Protein AF-A0A450U5T5-F1 (afdb_monomer_lite)

Organism: NCBI:txid2126342

Sequence (100 aa):
MVDEVNVRNDFRTLSEFISYCLPRSVFTEKELTDYFTTWKQMYVIRMTYNIALTTRIIRKRLIEEVGLSRSGYWGFMELTSYQLKKIASLGGIDDSLILN

Foldseek 3Di:
DWDDKDKLVVDPDLVSQCVVAVVPHPDDSVVSSCCSVPPPIDMDTDDDDDDQQCDDDDPVCLCPVLVDDPPDDPPDDDHDPSSVQSVCVNSVHDPVSPDD

Secondary structure (DSSP, 8-state):
-EEEEEEGGG-SSHHHHHHHHGGG-SS-HHHHHHHHHH-SS-EEEEES-----SSPPPHHHHHHTS---SSS-SSS----HHHHHHHHHHTT--GGGS--

Radius of gyration: 17.07 Å; chains: 1; bounding box: 39×26×44 Å

pLDDT: mean 90.63, std 8.83, range [52.69, 97.75]

Structure (mmCIF, N/CA/C/O backbone):
data_AF-A0A450U5T5-F1
#
_entry.id   AF-A0A450U5T5-F1
#
loop_
_atom_site.group_PDB
_atom_site.id
_atom_site.type_symbol
_atom_site.label_atom_id
_atom_site.label_alt_id
_atom_site.label_comp_id
_atom_site.label_asym_id
_atom_site.label_entity_id
_atom_site.label_seq_id
_atom_site.pdbx_PDB_ins_code
_atom_site.Cartn_x
_atom_site.Cartn_y
_atom_site.Cartn_z
_atom_site.occupancy
_atom_site.B_iso_or_equiv
_atom_site.auth_seq_id
_atom_site.auth_comp_id
_atom_site.auth_asym_id
_atom_site.auth_atom_id
_atom_site.pdbx_PDB_model_num
ATOM 1 N N . MET A 1 1 ? -10.240 -1.362 -2.142 1.00 72.19 1 MET A N 1
ATOM 2 C CA . MET A 1 1 ? -10.322 -2.796 -2.498 1.00 72.19 1 MET A CA 1
ATOM 3 C C . MET A 1 1 ? -9.092 -3.147 -3.319 1.00 72.19 1 MET A C 1
ATOM 5 O O . MET A 1 1 ? -8.605 -2.275 -4.032 1.00 72.19 1 MET A O 1
ATOM 9 N N . VAL A 1 2 ? -8.553 -4.355 -3.150 1.00 79.81 2 VAL A N 1
ATOM 10 C CA . VAL A 1 2 ? -7.449 -4.857 -3.979 1.00 79.81 2 VAL A CA 1
ATOM 11 C C . VAL A 1 2 ? -8.060 -5.504 -5.211 1.00 79.81 2 VAL A C 1
ATOM 13 O O . VAL A 1 2 ? -8.882 -6.404 -5.062 1.00 79.81 2 VAL A O 1
ATOM 16 N N . ASP A 1 3 ? -7.676 -5.036 -6.394 1.00 83.88 3 ASP A N 1
ATOM 17 C CA . ASP A 1 3 ? -8.172 -5.595 -7.654 1.00 83.88 3 ASP A CA 1
ATOM 18 C C . ASP A 1 3 ? -7.296 -6.760 -8.099 1.00 83.88 3 ASP A C 1
ATOM 20 O O . ASP A 1 3 ? -7.781 -7.835 -8.431 1.00 83.88 3 ASP A O 1
ATOM 24 N N . GLU A 1 4 ? -5.982 -6.535 -8.095 1.00 91.44 4 GLU A N 1
ATOM 25 C CA . GLU A 1 4 ? -5.002 -7.474 -8.622 1.00 91.44 4 GLU A CA 1
ATOM 26 C C . GLU A 1 4 ? -3.727 -7.425 -7.781 1.00 91.44 4 GLU A C 1
ATOM 28 O O . GLU A 1 4 ? -3.257 -6.352 -7.386 1.00 91.44 4 GLU A O 1
ATOM 33 N N . VAL A 1 5 ? -3.142 -8.598 -7.550 1.00 93.50 5 VAL A N 1
ATOM 34 C CA . VAL A 1 5 ? -1.820 -8.754 -6.945 1.00 93.50 5 VAL A CA 1
ATOM 35 C C . VAL A 1 5 ? -0.973 -9.557 -7.915 1.00 93.50 5 VAL A C 1
ATOM 37 O O . VAL A 1 5 ? -1.303 -10.701 -8.209 1.00 93.50 5 VAL A O 1
ATOM 40 N N . ASN A 1 6 ? 0.112 -8.955 -8.389 1.00 94.75 6 ASN A N 1
ATOM 41 C CA . ASN A 1 6 ? 1.112 -9.618 -9.217 1.00 94.75 6 ASN A CA 1
ATOM 42 C C . ASN A 1 6 ? 2.428 -9.711 -8.445 1.00 94.75 6 ASN A C 1
ATOM 44 O O . ASN A 1 6 ? 2.711 -8.899 -7.560 1.00 94.75 6 ASN A O 1
ATOM 48 N N . VAL A 1 7 ? 3.260 -10.674 -8.797 1.00 95.31 7 VAL A N 1
ATOM 49 C CA . VAL A 1 7 ? 4.660 -10.743 -8.389 1.00 95.31 7 VAL A CA 1
ATOM 50 C C . VAL A 1 7 ? 5.556 -10.307 -9.537 1.00 95.31 7 VAL A C 1
ATOM 52 O O . VAL A 1 7 ? 5.141 -10.257 -10.692 1.00 95.31 7 VAL A O 1
ATOM 55 N N . ARG A 1 8 ? 6.832 -10.033 -9.246 1.00 92.94 8 ARG A N 1
ATOM 56 C CA . ARG A 1 8 ? 7.825 -9.708 -10.285 1.00 92.94 8 ARG A CA 1
ATOM 57 C C . ARG A 1 8 ? 7.752 -10.655 -11.489 1.00 92.94 8 ARG A C 1
ATOM 59 O O . ARG A 1 8 ? 7.867 -10.193 -12.618 1.00 92.94 8 ARG A O 1
ATOM 66 N N . ASN A 1 9 ? 7.647 -11.964 -11.241 1.00 92.94 9 ASN A N 1
ATOM 67 C CA . ASN A 1 9 ? 7.749 -12.996 -12.280 1.00 92.94 9 ASN A CA 1
ATOM 68 C C . ASN A 1 9 ? 6.533 -13.057 -13.212 1.00 92.94 9 ASN A C 1
ATOM 70 O O . ASN A 1 9 ? 6.617 -13.726 -14.240 1.00 92.94 9 ASN A O 1
ATOM 74 N N . ASP A 1 10 ? 5.451 -12.350 -12.887 1.00 95.50 10 ASP A N 1
ATOM 75 C CA . ASP A 1 10 ? 4.290 -12.236 -13.770 1.00 95.50 10 ASP A CA 1
ATOM 76 C C . ASP A 1 10 ? 4.580 -11.308 -14.960 1.00 95.50 10 ASP A C 1
ATOM 78 O O . ASP A 1 10 ? 3.933 -11.415 -15.997 1.00 95.50 10 ASP A O 1
ATOM 82 N N . PHE A 1 11 ? 5.608 -10.456 -14.853 1.00 95.75 11 PHE A N 1
ATOM 83 C CA . PHE A 1 11 ? 6.069 -9.579 -15.926 1.00 95.75 11 PHE A CA 1
ATOM 84 C C . PHE A 1 11 ? 7.283 -10.189 -16.631 1.00 95.75 11 PHE A C 1
ATOM 86 O O . PHE A 1 11 ? 8.353 -10.379 -16.040 1.00 95.75 11 PHE A O 1
ATOM 93 N N . ARG A 1 12 ? 7.149 -10.452 -17.931 1.00 95.19 12 ARG A N 1
ATOM 94 C CA . ARG A 1 12 ? 8.209 -11.049 -18.759 1.00 95.19 12 ARG A CA 1
ATOM 95 C C . ARG A 1 12 ? 9.306 -10.052 -19.097 1.00 95.19 12 ARG A C 1
ATOM 97 O O . ARG A 1 12 ? 10.448 -10.449 -19.325 1.00 95.19 12 ARG A O 1
ATOM 104 N N . THR A 1 13 ? 8.967 -8.767 -19.164 1.00 96.62 13 THR A N 1
ATOM 105 C CA . THR A 1 13 ? 9.899 -7.706 -19.560 1.00 96.62 13 THR A CA 1
ATOM 106 C C .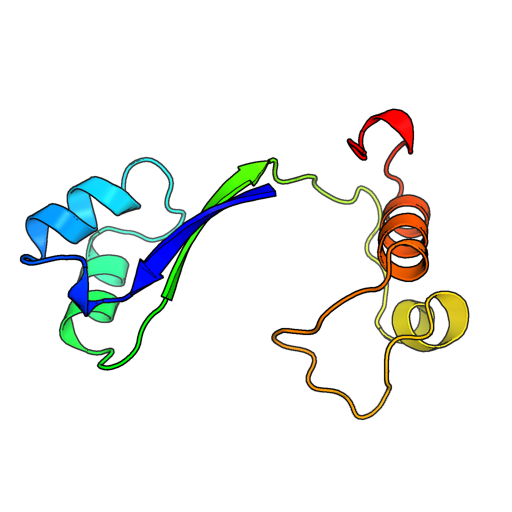 THR A 1 13 ? 9.752 -6.464 -18.689 1.00 96.62 13 THR A C 1
ATOM 108 O O . THR A 1 13 ? 8.689 -6.203 -18.127 1.00 96.62 13 THR A O 1
ATOM 111 N N . LEU A 1 14 ? 10.813 -5.652 -18.634 1.00 95.88 14 LEU A N 1
ATOM 112 C CA . LEU A 1 14 ? 10.758 -4.334 -17.998 1.00 95.88 14 LEU A CA 1
ATOM 113 C C . LEU A 1 14 ? 9.679 -3.451 -18.643 1.00 95.88 14 LEU A C 1
ATOM 115 O O . LEU A 1 14 ? 8.938 -2.781 -17.938 1.00 95.88 14 LEU A O 1
ATOM 119 N N . SER A 1 15 ? 9.554 -3.480 -19.973 1.00 97.25 15 SER A N 1
ATOM 120 C CA . SER A 1 15 ? 8.567 -2.667 -20.696 1.00 97.25 15 SER A CA 1
ATOM 121 C C . SER A 1 15 ? 7.126 -3.023 -20.320 1.00 97.25 15 SER A C 1
ATOM 123 O O . SER A 1 15 ? 6.306 -2.124 -20.133 1.00 97.25 15 SER A O 1
ATOM 125 N N . GLU A 1 16 ? 6.828 -4.312 -20.141 1.00 97.12 16 GLU A N 1
ATOM 126 C CA . GLU A 1 16 ? 5.523 -4.784 -19.665 1.00 97.12 16 GLU A CA 1
ATOM 127 C C . GLU A 1 16 ? 5.227 -4.263 -18.254 1.00 97.12 16 GLU A C 1
ATOM 129 O O . GLU A 1 16 ? 4.165 -3.690 -18.012 1.00 97.12 16 GLU A O 1
ATOM 134 N N . PHE A 1 17 ? 6.201 -4.376 -17.346 1.00 96.69 17 PHE A N 1
ATOM 135 C CA . PHE A 1 17 ? 6.086 -3.867 -15.981 1.00 96.69 17 PHE A CA 1
ATOM 136 C C . PHE A 1 17 ? 5.887 -2.343 -15.929 1.00 96.69 17 PHE A C 1
ATOM 138 O O . PHE A 1 17 ? 4.997 -1.860 -15.227 1.00 96.69 17 PHE A O 1
ATOM 145 N N . ILE A 1 18 ? 6.670 -1.573 -16.692 1.00 97.12 18 ILE A N 1
ATOM 146 C CA . ILE A 1 18 ? 6.533 -0.111 -16.763 1.00 97.12 18 ILE A CA 1
ATOM 147 C C . ILE A 1 18 ? 5.166 0.273 -17.329 1.00 97.12 18 ILE A C 1
ATOM 149 O O . ILE A 1 18 ? 4.472 1.086 -16.724 1.00 97.12 18 ILE A O 1
ATOM 153 N N . SER A 1 19 ? 4.742 -0.346 -18.434 1.00 96.44 19 SER A N 1
ATOM 154 C CA . SER A 1 19 ? 3.446 -0.056 -19.064 1.00 96.44 19 SER A CA 1
ATOM 155 C C . SER A 1 19 ? 2.273 -0.343 -18.125 1.00 96.44 19 SER A C 1
ATOM 157 O O . SER A 1 19 ? 1.279 0.380 -18.129 1.00 96.44 19 SER A O 1
ATOM 159 N N . TYR A 1 20 ? 2.403 -1.379 -17.296 1.00 95.56 20 TYR A N 1
ATOM 160 C CA . TYR A 1 20 ? 1.417 -1.742 -16.288 1.00 95.56 20 TYR A CA 1
ATOM 161 C C . TYR A 1 20 ? 1.370 -0.739 -15.121 1.00 95.56 20 TYR A C 1
ATOM 163 O O . TYR A 1 20 ? 0.288 -0.312 -14.712 1.00 95.56 20 TYR A O 1
ATOM 171 N N . CYS A 1 21 ? 2.529 -0.371 -14.565 1.00 95.19 21 CYS A N 1
ATOM 172 C CA . CYS A 1 21 ? 2.623 0.419 -13.334 1.00 95.19 21 CYS A CA 1
ATOM 173 C C . CYS A 1 21 ? 2.478 1.924 -13.574 1.00 95.19 21 CYS A C 1
ATOM 175 O O . CYS A 1 21 ? 1.730 2.596 -12.862 1.00 95.19 21 CYS A O 1
ATOM 177 N N . LEU A 1 22 ? 3.193 2.462 -14.564 1.00 93.81 22 LEU A N 1
ATOM 178 C CA . LEU A 1 22 ? 3.396 3.900 -14.750 1.00 93.81 22 LEU A CA 1
ATOM 179 C C . LEU A 1 22 ? 2.093 4.724 -14.816 1.00 93.81 22 LEU A C 1
ATOM 181 O O . LEU A 1 22 ? 2.046 5.767 -14.167 1.00 93.81 22 LEU A O 1
ATOM 185 N N . PRO A 1 23 ? 1.006 4.280 -15.486 1.00 92.19 23 PRO A N 1
ATOM 186 C CA . PRO A 1 23 ? -0.215 5.085 -15.603 1.00 92.19 23 PRO A CA 1
ATOM 187 C C . PRO A 1 23 ? -0.920 5.407 -14.277 1.00 92.19 23 PRO A C 1
ATOM 189 O O . PRO A 1 23 ? -1.721 6.338 -14.225 1.00 92.19 23 PRO A O 1
ATOM 1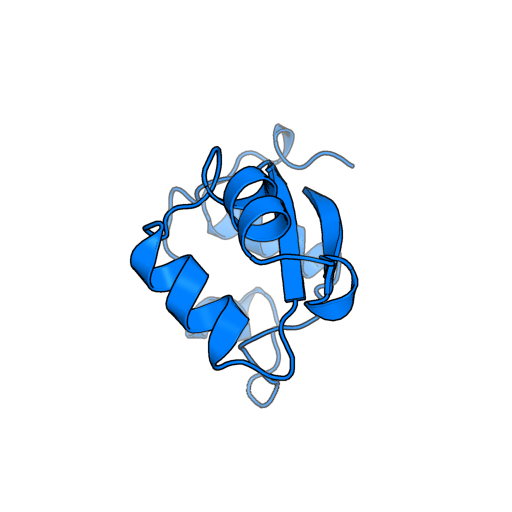92 N N . ARG A 1 24 ? -0.690 4.616 -13.220 1.00 85.75 24 ARG A N 1
ATOM 193 C CA . ARG A 1 24 ? -1.363 4.755 -11.911 1.00 85.75 24 ARG A CA 1
ATOM 194 C C . ARG A 1 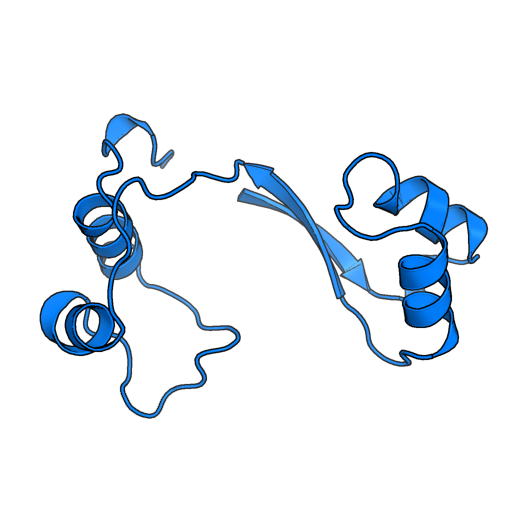24 ? -0.388 4.689 -10.733 1.00 85.75 24 ARG A C 1
ATOM 196 O O . ARG A 1 24 ? -0.795 4.432 -9.603 1.00 85.75 24 ARG A O 1
ATOM 203 N N . SER A 1 25 ? 0.897 4.886 -11.002 1.00 90.50 25 SER A N 1
ATOM 204 C CA . SER A 1 25 ? 1.963 4.826 -10.010 1.00 90.50 25 SER A CA 1
ATOM 205 C C . SER A 1 25 ? 2.350 6.230 -9.556 1.00 90.50 25 SER A C 1
ATOM 207 O O . SER A 1 25 ? 2.388 7.164 -10.352 1.00 90.50 25 SER A O 1
ATOM 209 N N . VAL A 1 26 ? 2.677 6.371 -8.272 1.00 91.31 26 VAL A N 1
ATOM 210 C CA . VAL A 1 26 ? 3.325 7.580 -7.730 1.00 91.31 26 VAL A CA 1
ATOM 211 C C . VAL A 1 26 ? 4.838 7.585 -7.968 1.00 91.31 26 VAL A C 1
ATOM 213 O O . VAL A 1 26 ? 5.481 8.614 -7.794 1.00 91.31 26 VAL A O 1
ATOM 216 N N . PHE A 1 27 ? 5.399 6.436 -8.351 1.00 95.25 27 PHE A N 1
ATOM 217 C CA . PHE A 1 27 ? 6.813 6.259 -8.666 1.00 95.25 27 PHE A CA 1
ATOM 218 C C . PHE A 1 27 ? 7.102 6.620 -10.118 1.00 95.25 27 PHE A C 1
ATOM 220 O O . PHE A 1 27 ? 6.332 6.283 -11.023 1.00 95.25 27 PHE A O 1
ATOM 227 N N . THR A 1 28 ? 8.253 7.242 -10.325 1.00 96.88 28 THR A N 1
ATOM 228 C CA . THR A 1 28 ? 8.809 7.558 -11.639 1.00 96.88 28 THR A CA 1
ATOM 229 C C . THR A 1 28 ? 9.221 6.294 -12.394 1.00 96.88 28 THR A C 1
ATOM 231 O O . THR A 1 28 ? 9.516 5.256 -11.803 1.00 96.88 28 THR A O 1
ATOM 234 N N . GLU A 1 29 ? 9.322 6.385 -13.722 1.00 97.25 29 GLU A N 1
ATOM 235 C CA . GLU A 1 29 ? 9.829 5.283 -14.553 1.00 97.25 29 GLU A CA 1
ATOM 236 C C . GLU A 1 29 ? 11.223 4.812 -14.111 1.00 97.25 29 GLU A C 1
ATOM 238 O O . GLU A 1 29 ? 11.505 3.612 -14.114 1.00 97.25 29 GLU A O 1
ATOM 243 N N . LYS A 1 30 ? 12.078 5.744 -13.670 1.00 97.75 30 LYS A N 1
ATOM 244 C CA . LYS A 1 30 ? 13.403 5.415 -13.146 1.00 97.75 30 LYS A CA 1
ATOM 245 C C . LYS A 1 30 ? 13.306 4.564 -11.876 1.00 97.75 30 LYS A C 1
ATOM 247 O O . LYS A 1 30 ? 13.948 3.523 -11.808 1.00 97.75 30 LYS A O 1
ATOM 252 N N . GLU A 1 31 ? 12.503 4.979 -10.896 1.00 97.56 31 GLU A N 1
ATOM 253 C CA . GLU A 1 31 ? 12.307 4.217 -9.653 1.00 97.56 31 GLU A CA 1
ATOM 254 C C . GLU A 1 31 ? 11.724 2.830 -9.935 1.00 97.56 31 GLU A C 1
ATOM 256 O O . GLU A 1 31 ? 12.218 1.833 -9.416 1.00 97.56 31 GLU A O 1
ATOM 261 N N . LEU A 1 32 ? 10.727 2.748 -10.820 1.00 97.06 32 LEU A N 1
ATOM 262 C CA . LEU A 1 32 ? 10.141 1.477 -11.238 1.00 97.06 32 LEU A CA 1
ATOM 263 C C . LEU A 1 32 ? 11.181 0.570 -11.918 1.00 97.06 32 LEU A C 1
ATOM 265 O O . LEU A 1 32 ? 11.252 -0.625 -11.630 1.00 97.06 32 LEU A O 1
ATOM 269 N N . THR A 1 33 ? 12.029 1.131 -12.778 1.00 97.00 33 THR A N 1
ATOM 270 C CA . THR A 1 33 ? 13.131 0.394 -13.412 1.00 97.00 33 THR A CA 1
ATOM 271 C C . THR A 1 33 ? 14.124 -0.129 -12.379 1.00 97.00 33 THR A C 1
ATOM 273 O O . THR A 1 33 ? 14.518 -1.299 -12.433 1.00 97.00 33 THR A O 1
ATOM 276 N N . ASP A 1 34 ? 14.493 0.702 -11.405 1.00 96.94 34 ASP A N 1
ATOM 277 C CA . ASP A 1 34 ? 15.380 0.307 -10.314 1.00 96.94 34 ASP A CA 1
ATOM 278 C C . ASP A 1 34 ? 14.749 -0.844 -9.505 1.00 96.94 34 ASP A C 1
ATOM 280 O O . ASP A 1 34 ? 15.415 -1.846 -9.240 1.00 96.94 34 ASP A O 1
ATOM 284 N N . TYR A 1 35 ? 13.452 -0.782 -9.179 1.00 95.56 35 TYR A N 1
ATOM 285 C CA . TYR A 1 35 ? 12.757 -1.860 -8.462 1.00 95.56 35 TYR A CA 1
ATOM 286 C C . TYR A 1 35 ? 12.750 -3.167 -9.256 1.00 95.56 35 TYR A C 1
ATOM 288 O O . TYR A 1 35 ? 13.137 -4.209 -8.729 1.00 95.56 35 TYR A O 1
ATOM 296 N N . PHE A 1 36 ? 12.383 -3.127 -10.538 1.00 95.38 36 PHE A N 1
ATOM 297 C CA . PHE A 1 36 ? 12.287 -4.331 -11.367 1.00 95.38 36 PHE A CA 1
ATOM 298 C C . PHE A 1 36 ? 13.636 -5.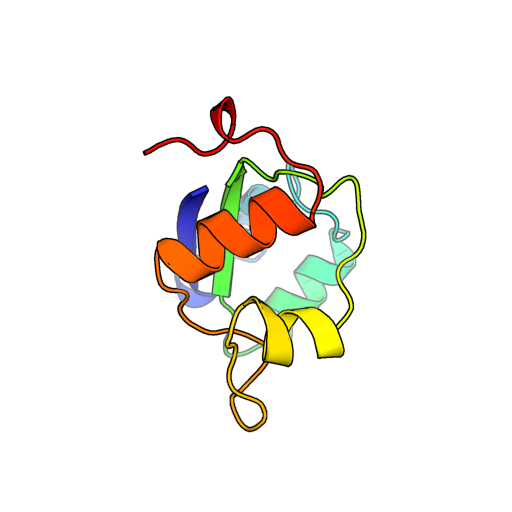037 -11.570 1.00 95.38 36 PHE A C 1
ATOM 300 O O . PHE A 1 36 ? 13.702 -6.265 -11.673 1.00 95.38 36 PHE A O 1
ATOM 307 N N . THR A 1 37 ? 14.720 -4.263 -11.642 1.00 94.31 37 THR A N 1
ATOM 308 C CA . THR A 1 37 ? 16.069 -4.784 -11.902 1.00 94.31 37 THR A CA 1
ATOM 309 C C . THR A 1 37 ? 16.795 -5.222 -10.634 1.00 94.31 37 THR A C 1
ATOM 311 O O . THR A 1 37 ? 17.566 -6.183 -10.679 1.00 94.31 37 THR A O 1
ATOM 314 N N . THR A 1 38 ? 16.547 -4.561 -9.500 1.00 94.88 38 THR A N 1
ATOM 315 C CA . THR A 1 38 ? 17.277 -4.825 -8.250 1.00 94.88 38 THR A CA 1
ATOM 316 C C . THR A 1 38 ? 16.523 -5.743 -7.290 1.00 94.88 38 THR A C 1
ATOM 318 O O . THR A 1 38 ? 17.154 -6.512 -6.558 1.00 94.88 38 THR A O 1
ATOM 321 N N . TRP A 1 39 ? 15.186 -5.720 -7.280 1.00 93.06 39 TRP A N 1
ATOM 322 C CA . TRP A 1 39 ? 14.400 -6.483 -6.311 1.00 93.06 39 TRP A CA 1
ATOM 323 C C . TRP A 1 39 ? 14.080 -7.877 -6.842 1.00 93.06 39 TRP A C 1
ATOM 325 O O . TRP A 1 39 ? 13.331 -8.069 -7.798 1.00 93.06 39 TRP A O 1
ATOM 335 N N . LYS A 1 40 ? 14.635 -8.895 -6.177 1.00 85.56 40 LYS A N 1
ATOM 336 C CA . LYS A 1 40 ? 14.386 -10.303 -6.529 1.00 85.56 40 LYS A CA 1
ATOM 337 C C . LYS A 1 40 ? 12.975 -10.766 -6.163 1.00 85.56 40 LYS A C 1
ATOM 339 O O . LYS A 1 40 ? 12.448 -11.654 -6.824 1.00 85.56 40 LYS A O 1
ATOM 344 N N . GLN A 1 41 ? 12.390 -10.188 -5.117 1.00 89.88 41 GLN A N 1
ATOM 345 C CA . GLN A 1 41 ? 11.042 -10.487 -4.642 1.00 89.88 41 GLN A CA 1
ATOM 346 C C . GLN A 1 41 ? 10.289 -9.169 -4.496 1.00 89.88 41 GLN A C 1
ATOM 348 O O . GLN A 1 41 ? 10.722 -8.284 -3.763 1.00 89.88 41 GLN A O 1
ATOM 353 N N . MET A 1 42 ? 9.186 -9.038 -5.225 1.00 93.25 42 MET A N 1
ATOM 354 C CA . MET A 1 42 ? 8.360 -7.837 -5.248 1.00 93.25 42 MET A CA 1
ATOM 355 C C . MET A 1 42 ? 6.913 -8.244 -5.491 1.00 93.25 42 MET A C 1
ATOM 357 O O . MET A 1 42 ? 6.653 -9.098 -6.341 1.00 93.25 42 MET A O 1
ATOM 361 N N . TYR A 1 43 ? 6.009 -7.590 -4.767 1.00 93.31 43 TYR A N 1
ATOM 362 C CA . TYR A 1 43 ? 4.573 -7.631 -5.004 1.00 93.31 43 TYR A CA 1
ATOM 363 C C . TYR A 1 43 ? 4.125 -6.297 -5.598 1.00 93.31 43 TYR A C 1
ATOM 365 O O . TYR A 1 43 ? 4.553 -5.234 -5.150 1.00 93.31 43 TYR A O 1
ATOM 373 N N . VAL A 1 44 ? 3.249 -6.369 -6.591 1.00 93.94 44 VAL A N 1
ATOM 374 C CA . VAL A 1 44 ? 2.646 -5.235 -7.285 1.00 93.94 44 VAL A CA 1
ATOM 375 C C . VAL A 1 44 ? 1.149 -5.309 -7.041 1.00 93.94 44 VAL A C 1
ATOM 377 O O . VAL A 1 44 ? 0.467 -6.185 -7.571 1.00 93.94 44 VAL A O 1
ATOM 380 N N . ILE A 1 45 ? 0.646 -4.403 -6.208 1.00 92.12 45 ILE A N 1
ATOM 381 C CA . ILE A 1 45 ? -0.754 -4.389 -5.7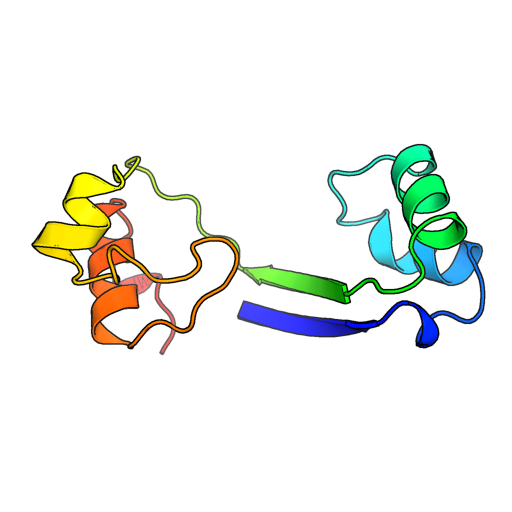80 1.00 92.12 45 ILE A CA 1
ATOM 382 C C . ILE A 1 45 ? -1.470 -3.264 -6.519 1.00 92.12 45 ILE A C 1
ATOM 384 O O . ILE A 1 45 ? -1.113 -2.095 -6.368 1.00 92.12 45 ILE A O 1
ATOM 388 N N . ARG A 1 46 ? -2.496 -3.608 -7.302 1.00 90.38 46 ARG A N 1
ATOM 389 C CA . ARG A 1 46 ? -3.398 -2.632 -7.916 1.00 90.38 46 ARG A CA 1
ATOM 390 C C . ARG A 1 46 ? -4.619 -2.441 -7.022 1.00 90.38 46 ARG A C 1
ATOM 392 O O . ARG A 1 46 ? -5.274 -3.411 -6.643 1.00 90.38 46 ARG A O 1
ATOM 399 N N . MET A 1 47 ? -4.902 -1.188 -6.682 1.00 87.56 47 MET A N 1
ATOM 400 C CA . MET A 1 47 ? -6.052 -0.803 -5.867 1.00 87.56 47 MET A CA 1
ATOM 401 C C . MET A 1 47 ? -6.826 0.312 -6.571 1.00 87.56 47 MET A C 1
ATOM 403 O O . MET A 1 47 ? -6.242 1.330 -6.937 1.00 87.56 47 MET A O 1
ATOM 407 N N . THR A 1 48 ? -8.132 0.132 -6.734 1.00 78.06 48 THR A N 1
ATOM 408 C CA . THR A 1 48 ? -9.061 1.098 -7.350 1.00 78.06 48 THR A CA 1
ATOM 409 C C . THR A 1 48 ? -9.684 2.062 -6.353 1.00 78.06 48 THR A C 1
ATOM 411 O O . THR A 1 48 ? -10.035 3.181 -6.714 1.00 78.06 48 THR A O 1
ATOM 414 N N . TYR A 1 49 ? -9.814 1.646 -5.094 1.00 72.31 49 TYR A N 1
ATOM 415 C CA . TYR A 1 49 ? -10.475 2.438 -4.060 1.00 72.31 49 TYR A CA 1
ATOM 416 C C . TYR A 1 49 ? -9.507 2.743 -2.927 1.00 72.31 49 TYR A C 1
ATOM 418 O O . TYR A 1 49 ? -9.253 1.883 -2.075 1.00 72.31 49 TYR A O 1
ATOM 426 N N . ASN A 1 50 ? -8.998 3.973 -2.917 1.00 79.06 50 ASN A N 1
ATOM 427 C CA . ASN A 1 50 ? -8.331 4.575 -1.774 1.00 79.06 50 ASN A CA 1
ATOM 428 C C . ASN A 1 50 ? -9.272 5.594 -1.121 1.00 79.06 50 ASN A C 1
ATOM 430 O O . ASN A 1 50 ? -9.863 6.435 -1.793 1.00 79.06 50 ASN A O 1
ATOM 434 N N . ILE A 1 51 ? -9.397 5.530 0.202 1.00 84.25 51 ILE A N 1
ATOM 435 C CA . ILE A 1 51 ? -10.137 6.521 0.982 1.00 84.25 51 ILE A CA 1
ATOM 436 C C . ILE A 1 51 ? -9.125 7.239 1.868 1.00 84.25 51 ILE A C 1
ATOM 438 O O . ILE A 1 51 ? -8.406 6.607 2.644 1.00 84.25 51 ILE A O 1
ATOM 442 N N . ALA A 1 52 ? -9.046 8.559 1.728 1.00 86.69 52 ALA A N 1
ATOM 443 C CA . ALA A 1 52 ? -8.203 9.387 2.576 1.00 86.69 52 ALA A CA 1
ATOM 444 C C . ALA A 1 52 ? -8.921 9.666 3.900 1.00 86.69 52 ALA A C 1
ATOM 446 O O . ALA A 1 52 ? -10.000 10.253 3.904 1.00 86.69 52 ALA A O 1
ATOM 447 N N . LEU A 1 53 ? -8.309 9.269 5.019 1.00 91.44 53 LEU A N 1
ATOM 448 C CA . LEU A 1 53 ? -8.796 9.631 6.351 1.00 91.44 53 LEU A CA 1
ATOM 449 C C . LEU A 1 53 ? -8.689 11.150 6.537 1.00 91.44 53 LEU A C 1
ATOM 451 O O . LEU A 1 53 ? -7.627 11.728 6.303 1.00 91.44 53 LEU A O 1
ATOM 455 N N . THR A 1 54 ? -9.766 11.787 6.993 1.00 93.00 54 THR A N 1
ATOM 456 C CA . THR A 1 54 ? -9.782 13.228 7.300 1.00 93.00 54 THR A CA 1
ATOM 457 C C . THR A 1 54 ? -9.045 13.530 8.603 1.00 93.00 54 THR A C 1
ATOM 459 O O . THR A 1 54 ? -8.515 14.624 8.786 1.00 93.00 54 THR A O 1
ATOM 462 N N . THR A 1 55 ? -8.958 12.539 9.495 1.00 93.44 55 THR A N 1
ATOM 463 C CA . THR A 1 55 ? -8.271 12.637 10.784 1.00 93.44 55 THR A CA 1
ATOM 464 C C . THR A 1 55 ? -7.133 11.627 10.887 1.00 93.44 55 THR A C 1
ATOM 466 O O . THR A 1 55 ? -7.316 10.422 10.709 1.00 93.44 55 THR A O 1
ATOM 469 N N . ARG A 1 56 ? -5.935 12.103 11.250 1.00 94.06 56 ARG A N 1
ATOM 470 C CA . ARG A 1 56 ? -4.789 11.229 11.529 1.00 94.06 56 ARG A CA 1
ATOM 471 C C . ARG A 1 56 ? -4.967 10.524 12.873 1.00 94.06 56 ARG A C 1
ATOM 473 O O . ARG A 1 56 ? -4.965 11.159 13.926 1.00 94.06 56 ARG A O 1
ATOM 480 N N . ILE A 1 57 ? -5.018 9.197 12.850 1.00 95.25 57 ILE A N 1
ATOM 481 C CA . ILE A 1 57 ? -5.088 8.377 14.062 1.00 95.25 57 ILE A CA 1
ATOM 482 C C . ILE A 1 57 ? -3.667 8.062 14.538 1.00 95.25 57 ILE A C 1
ATOM 484 O O . ILE A 1 57 ? -2.834 7.561 13.784 1.00 95.25 57 ILE A O 1
ATOM 488 N N . ILE A 1 58 ? -3.374 8.349 15.805 1.00 95.75 58 ILE A N 1
ATOM 489 C CA . ILE A 1 58 ? -2.077 8.014 16.402 1.00 95.75 58 ILE A CA 1
ATOM 490 C C . ILE A 1 58 ? -2.028 6.544 16.836 1.00 95.75 58 ILE A C 1
ATOM 492 O O . ILE A 1 58 ? -3.036 5.965 17.244 1.00 95.75 58 ILE A O 1
ATOM 496 N N . ARG A 1 59 ? -0.823 5.959 16.843 1.00 94.75 59 ARG A N 1
ATOM 497 C CA . ARG A 1 59 ? -0.587 4.556 17.231 1.00 94.75 59 ARG A CA 1
ATOM 498 C C . ARG A 1 59 ? -1.188 4.200 18.597 1.00 94.75 59 ARG A C 1
ATOM 500 O O . ARG A 1 59 ? -1.744 3.119 18.743 1.00 94.75 59 ARG A O 1
ATOM 507 N N . LYS A 1 60 ? -1.121 5.114 19.574 1.00 96.69 60 LYS A N 1
ATOM 508 C CA . LYS A 1 60 ? -1.722 4.924 20.906 1.00 96.69 60 LYS A CA 1
ATOM 509 C C . LYS A 1 60 ? -3.215 4.586 20.811 1.00 96.69 60 LYS A C 1
ATOM 511 O O . LYS A 1 60 ? -3.641 3.593 21.383 1.00 96.69 60 LYS A O 1
ATOM 516 N N . ARG A 1 61 ? -3.978 5.349 20.022 1.00 97.25 61 ARG A N 1
ATOM 517 C CA . ARG A 1 61 ? -5.421 5.135 19.827 1.00 97.25 61 ARG A CA 1
ATOM 518 C C . ARG A 1 61 ? -5.711 3.839 19.074 1.00 97.25 61 ARG A C 1
ATOM 520 O O . ARG A 1 61 ? -6.607 3.098 19.452 1.00 97.25 61 ARG A O 1
ATOM 527 N N . LEU A 1 62 ? -4.911 3.515 18.057 1.00 96.88 62 LEU A N 1
ATOM 528 C CA . LEU A 1 62 ? -5.023 2.233 17.346 1.00 96.88 62 LEU A CA 1
ATOM 529 C C . LEU A 1 62 ? -4.802 1.026 18.278 1.00 96.88 62 LEU A C 1
ATOM 531 O O . LEU A 1 62 ? -5.414 -0.022 18.121 1.00 96.88 62 LEU A O 1
ATOM 535 N N . ILE A 1 63 ? -3.944 1.162 19.281 1.00 96.88 63 ILE A N 1
ATOM 536 C CA . ILE A 1 63 ? -3.711 0.106 20.266 1.00 96.88 63 ILE A CA 1
ATOM 537 C C . ILE A 1 63 ? -4.837 0.060 21.304 1.00 96.88 63 ILE A C 1
ATOM 539 O O . ILE A 1 63 ? -5.385 -1.003 21.568 1.00 96.88 63 ILE A O 1
ATOM 543 N N . GLU A 1 64 ? -5.154 1.199 21.916 1.00 97.56 64 GLU A N 1
ATOM 544 C CA . GLU A 1 64 ? -6.024 1.266 23.096 1.00 97.56 64 GLU A CA 1
ATOM 545 C C . GLU A 1 64 ? -7.518 1.242 22.744 1.00 97.56 64 GLU A C 1
ATOM 547 O O . GLU A 1 64 ? -8.300 0.656 23.483 1.00 97.56 64 GLU A O 1
ATOM 552 N N . GLU A 1 65 ? -7.920 1.840 21.617 1.00 97.38 65 GLU A N 1
ATOM 553 C CA . GLU A 1 65 ? -9.333 1.971 21.221 1.00 97.38 65 GLU A CA 1
ATOM 554 C C . GLU A 1 65 ? -9.747 0.980 20.128 1.00 97.38 65 GLU A C 1
ATOM 556 O O . GLU A 1 65 ? -10.898 0.543 20.094 1.00 97.38 65 GLU A O 1
ATOM 561 N N . VAL A 1 66 ? -8.833 0.645 19.210 1.00 96.50 66 VAL A N 1
ATOM 562 C CA . VAL A 1 66 ? -9.096 -0.310 18.115 1.00 96.50 66 VAL A CA 1
ATOM 563 C C . VAL A 1 66 ? -8.682 -1.733 18.510 1.00 96.50 66 VAL A C 1
ATOM 565 O O . VAL A 1 66 ? -9.245 -2.699 18.001 1.00 96.50 66 VAL A O 1
ATOM 568 N N . GLY A 1 67 ? -7.739 -1.885 19.445 1.00 96.38 67 GLY A N 1
ATOM 569 C CA . GLY A 1 67 ? -7.259 -3.192 19.894 1.00 96.38 67 GLY A CA 1
ATOM 570 C C . GLY A 1 67 ? -6.232 -3.825 18.954 1.00 96.38 67 GLY A C 1
ATOM 571 O O . GLY A 1 67 ? -6.154 -5.050 18.874 1.00 96.38 67 GLY A O 1
ATOM 572 N N . LEU A 1 68 ? -5.460 -3.023 18.209 1.00 96.44 68 LEU A N 1
ATOM 573 C CA . LEU A 1 68 ? -4.346 -3.550 17.416 1.00 96.44 68 LEU A CA 1
ATOM 574 C C . LEU A 1 68 ? -3.206 -4.022 18.323 1.00 96.44 68 LEU A C 1
ATOM 576 O O . LEU A 1 68 ? -2.887 -3.398 19.341 1.00 96.44 68 LEU A O 1
ATOM 580 N N . SER A 1 69 ? -2.549 -5.113 17.923 1.00 93.69 69 SER A N 1
ATOM 581 C CA . SER A 1 69 ? -1.465 -5.701 18.708 1.00 93.69 69 SER A CA 1
ATOM 582 C C . SER A 1 69 ? -0.301 -4.724 18.897 1.00 93.69 69 SER A C 1
ATOM 584 O O . SER A 1 69 ? 0.278 -4.201 17.938 1.00 93.69 69 SER A O 1
ATOM 586 N N . ARG A 1 70 ? 0.100 -4.528 20.159 1.00 92.81 70 ARG A N 1
ATOM 587 C CA . ARG A 1 70 ? 1.276 -3.718 20.518 1.00 92.81 70 ARG A CA 1
ATOM 588 C C . ARG A 1 70 ? 2.564 -4.299 19.938 1.00 92.81 70 ARG A C 1
ATOM 590 O O . ARG A 1 70 ? 3.408 -3.531 19.479 1.00 92.81 70 ARG A O 1
ATOM 597 N N . SER A 1 71 ? 2.681 -5.626 19.969 1.00 93.00 71 SER A N 1
ATOM 598 C CA . SER A 1 71 ? 3.859 -6.403 19.568 1.00 93.00 71 SER A CA 1
ATOM 599 C C . SER A 1 71 ? 3.771 -6.980 18.152 1.00 93.00 71 SER A C 1
ATOM 601 O O . SER A 1 71 ? 4.742 -7.565 17.683 1.00 93.00 71 SER A O 1
ATOM 603 N N . GLY A 1 72 ? 2.631 -6.835 17.469 1.00 88.25 72 GLY A N 1
ATOM 604 C CA . GLY A 1 72 ? 2.446 -7.315 16.097 1.00 88.25 72 GLY A CA 1
ATOM 605 C C . GLY A 1 72 ? 3.308 -6.568 15.074 1.00 88.25 72 GLY A C 1
ATOM 606 O O . GLY A 1 72 ? 3.858 -5.507 15.364 1.00 88.25 72 GLY A O 1
ATOM 607 N N . TYR A 1 73 ? 3.404 -7.101 13.855 1.00 91.31 73 TYR A N 1
ATOM 608 C CA . TYR A 1 73 ? 4.101 -6.454 12.740 1.00 91.31 73 TYR A CA 1
ATOM 609 C C . TYR A 1 73 ? 3.229 -5.363 12.096 1.00 91.31 73 TYR A C 1
ATOM 611 O O . TYR A 1 73 ? 2.174 -5.654 11.546 1.00 91.31 73 TYR A O 1
ATOM 619 N N . TRP A 1 74 ? 3.670 -4.099 12.144 1.00 91.12 74 TRP A N 1
ATOM 620 C CA . TRP A 1 74 ? 2.892 -2.931 11.681 1.00 91.12 74 TRP A CA 1
ATOM 621 C C . TRP A 1 74 ? 3.058 -2.578 10.199 1.00 91.12 74 TRP A C 1
ATOM 623 O O . TRP A 1 74 ? 2.497 -1.579 9.758 1.00 91.12 74 TRP A O 1
ATOM 633 N N . GLY A 1 75 ? 3.821 -3.367 9.439 1.00 88.56 75 GLY A N 1
ATOM 634 C CA . GLY A 1 75 ? 3.935 -3.174 7.991 1.00 88.5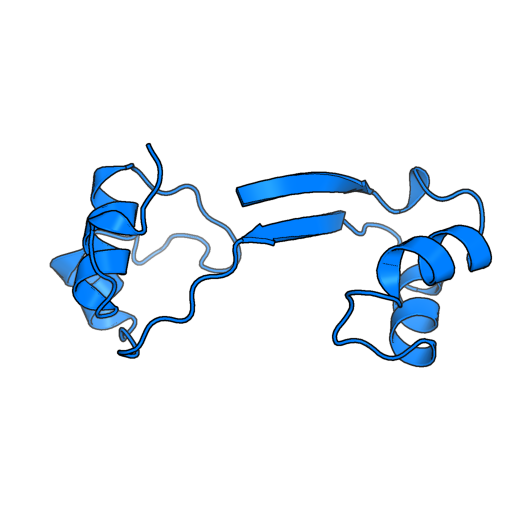6 75 GLY A CA 1
ATOM 635 C C . GLY A 1 75 ? 2.735 -3.737 7.230 1.00 88.56 75 GLY A C 1
ATOM 636 O O . GLY A 1 75 ? 2.225 -3.094 6.321 1.00 88.56 75 GLY A O 1
ATOM 637 N N . PHE A 1 76 ? 2.260 -4.918 7.628 1.00 89.12 76 PHE A N 1
ATOM 638 C CA . PHE A 1 76 ? 1.106 -5.582 7.031 1.00 89.12 76 PHE A CA 1
ATOM 639 C C . PHE A 1 76 ? 0.475 -6.515 8.066 1.00 89.12 76 PHE A C 1
ATOM 641 O O . PHE A 1 76 ? 1.156 -7.388 8.605 1.00 89.12 76 PHE A O 1
ATOM 648 N N . MET A 1 77 ? -0.806 -6.319 8.365 1.00 91.38 77 MET A N 1
ATOM 649 C CA . MET A 1 77 ? -1.555 -7.175 9.281 1.00 91.38 77 MET A CA 1
ATOM 650 C C . MET A 1 77 ? -3.002 -7.290 8.827 1.00 91.38 77 MET A C 1
ATOM 652 O O . MET A 1 77 ? -3.558 -6.359 8.244 1.00 91.38 77 MET A O 1
ATOM 656 N N . GLU A 1 78 ? -3.607 -8.427 9.135 1.00 91.88 78 GLU A N 1
ATOM 657 C CA . GLU A 1 78 ? -5.036 -8.618 8.959 1.00 91.88 78 GLU A CA 1
ATOM 658 C C . GLU A 1 78 ? -5.814 -7.824 10.015 1.00 91.88 78 GLU A C 1
ATOM 660 O O . GLU A 1 78 ? -5.393 -7.709 11.170 1.00 91.88 78 GLU A O 1
ATOM 665 N N . LEU A 1 79 ? -6.951 -7.265 9.605 1.00 93.12 79 LEU A N 1
ATOM 666 C CA . LEU A 1 79 ? -7.867 -6.534 10.471 1.00 93.12 79 LEU A CA 1
ATOM 667 C C . LEU A 1 79 ? -9.210 -7.249 10.500 1.00 93.12 79 LEU A C 1
ATOM 669 O O . LEU A 1 79 ? -9.745 -7.634 9.464 1.00 93.12 79 LEU A O 1
ATOM 673 N N . THR A 1 80 ? -9.803 -7.348 11.685 1.00 94.44 80 THR A N 1
ATOM 674 C CA . THR A 1 80 ? -11.204 -7.763 11.804 1.00 94.44 80 THR A CA 1
ATOM 675 C C . THR A 1 80 ? -12.131 -6.670 11.267 1.00 94.44 80 THR A C 1
ATOM 677 O O . THR A 1 80 ? -11.792 -5.482 11.277 1.00 94.44 80 THR A O 1
ATOM 680 N N . SER A 1 81 ? -13.356 -7.034 10.877 1.00 91.19 81 SER A N 1
ATOM 681 C CA . SER A 1 81 ? -14.362 -6.059 10.430 1.00 91.19 81 SER A CA 1
ATOM 682 C C . SER A 1 81 ? -14.648 -4.983 11.485 1.00 91.19 81 SER A C 1
ATOM 684 O O . SER A 1 81 ? -14.873 -3.826 11.138 1.00 91.19 81 SER A O 1
ATOM 686 N N . TYR A 1 82 ? -14.600 -5.342 12.774 1.00 93.12 82 TYR A N 1
ATOM 687 C CA . TYR A 1 82 ? -14.729 -4.382 13.872 1.00 93.12 82 TYR A CA 1
ATOM 688 C C . TYR A 1 82 ? -13.575 -3.373 13.875 1.00 93.12 82 TYR A C 1
ATOM 690 O O . TYR A 1 82 ? -13.811 -2.167 13.932 1.00 93.12 82 TYR A O 1
ATOM 698 N N . GLN A 1 83 ? -12.332 -3.853 13.767 1.00 95.00 83 GLN A N 1
ATOM 699 C CA . GLN A 1 83 ? -11.150 -2.991 13.745 1.00 95.00 83 GLN A CA 1
ATOM 700 C C . GLN A 1 83 ? -11.170 -2.047 12.541 1.00 95.00 83 GLN A C 1
ATOM 702 O O . GLN A 1 83 ? -10.929 -0.853 12.707 1.00 95.00 83 GLN A O 1
ATOM 707 N N . LEU A 1 84 ? -11.518 -2.552 11.353 1.00 92.19 84 LEU A N 1
ATOM 708 C CA . LEU A 1 84 ? -11.635 -1.745 10.139 1.00 92.19 84 LEU A CA 1
ATOM 709 C C . LEU A 1 84 ? -12.670 -0.620 10.298 1.00 92.19 84 LEU A C 1
ATOM 711 O O . LEU A 1 84 ? -12.340 0.545 10.077 1.00 92.19 84 LEU A O 1
ATOM 715 N N . LYS A 1 85 ? -13.894 -0.947 10.738 1.00 91.44 85 LYS A N 1
ATOM 716 C CA . LYS A 1 85 ? -14.966 0.042 10.960 1.00 91.44 85 LYS A CA 1
ATOM 717 C C . LYS A 1 85 ? -14.572 1.071 12.015 1.00 91.44 85 LYS A C 1
ATOM 719 O O . LYS A 1 85 ? -14.765 2.269 11.825 1.00 91.44 85 LYS A O 1
ATOM 724 N N . LYS A 1 86 ? -13.946 0.628 13.110 1.00 94.00 86 LYS A N 1
ATOM 725 C CA . LYS A 1 86 ? -13.473 1.535 14.159 1.00 94.00 86 LYS A CA 1
ATOM 726 C C . LYS A 1 86 ? -12.392 2.481 13.636 1.00 94.00 86 LYS A C 1
ATOM 728 O O . LYS A 1 86 ? -12.455 3.669 13.933 1.00 94.00 86 LYS A O 1
ATOM 733 N N . ILE A 1 87 ? -11.435 1.992 12.844 1.00 94.25 87 ILE A N 1
ATOM 734 C CA . ILE A 1 87 ? -10.407 2.830 12.206 1.00 94.25 87 ILE A CA 1
ATOM 735 C C . ILE A 1 87 ? -11.052 3.859 11.280 1.00 94.25 87 ILE A C 1
ATOM 737 O O . ILE A 1 87 ? -10.711 5.032 11.372 1.00 94.25 87 ILE A O 1
ATOM 741 N N . ALA A 1 88 ? -11.990 3.450 10.427 1.00 92.12 88 ALA A N 1
ATOM 742 C CA . ALA A 1 88 ? -12.668 4.365 9.515 1.00 92.12 88 ALA A CA 1
ATOM 743 C C . ALA A 1 88 ? -13.417 5.476 10.274 1.00 92.12 88 ALA A C 1
ATOM 745 O O . ALA A 1 88 ? -13.189 6.657 10.011 1.00 92.12 88 ALA A O 1
ATOM 746 N N . SER A 1 89 ? -14.192 5.108 11.298 1.00 92.19 89 SER A N 1
ATOM 747 C CA . SER A 1 89 ? -14.885 6.054 12.180 1.00 92.19 89 SER A CA 1
ATOM 748 C C . SER A 1 89 ? -13.911 7.018 12.877 1.00 92.19 89 SER A C 1
ATOM 750 O O . SER A 1 89 ? -14.093 8.234 12.833 1.00 92.19 89 SER A O 1
ATOM 752 N N . LEU A 1 90 ? -12.819 6.508 13.463 1.00 94.56 90 LEU A N 1
ATOM 753 C CA . LEU A 1 90 ? -11.798 7.345 14.109 1.00 94.56 90 LEU A CA 1
ATOM 754 C C . LEU A 1 90 ? -11.048 8.252 13.127 1.00 94.56 90 LEU A C 1
ATOM 756 O O . LEU A 1 90 ? -10.559 9.312 13.519 1.00 94.56 90 LEU A O 1
ATOM 760 N N . GLY A 1 91 ? -10.931 7.817 11.876 1.00 93.56 91 GLY A N 1
ATOM 761 C CA . GLY A 1 91 ? -10.328 8.563 10.783 1.00 93.56 91 GLY A CA 1
ATOM 762 C C . GLY A 1 91 ? -11.266 9.589 10.152 1.00 93.56 91 GLY A C 1
ATOM 763 O O . GLY A 1 91 ? -10.850 10.258 9.209 1.00 93.56 91 GLY A O 1
ATOM 764 N N . GLY A 1 92 ? -12.494 9.727 10.664 1.00 91.44 92 GLY A N 1
ATOM 765 C CA . GLY A 1 92 ? -13.487 10.687 10.189 1.00 91.44 92 GLY A CA 1
ATOM 766 C C . GLY A 1 92 ? -14.047 10.345 8.810 1.00 91.44 92 GLY A C 1
ATOM 767 O O . GLY A 1 92 ? -14.300 11.250 8.015 1.00 91.44 92 GLY A O 1
ATOM 768 N N . ILE A 1 93 ? -14.180 9.051 8.515 1.00 87.81 93 ILE A N 1
ATOM 769 C CA . ILE A 1 93 ? -14.872 8.538 7.330 1.00 87.81 93 ILE A CA 1
ATOM 770 C C . ILE A 1 93 ? -16.330 8.265 7.686 1.00 87.81 93 ILE A C 1
ATOM 772 O O . ILE A 1 93 ? -16.615 7.718 8.749 1.00 87.81 93 ILE A O 1
ATOM 776 N N . ASP A 1 94 ? -17.236 8.644 6.788 1.00 76.38 94 ASP A N 1
ATOM 777 C CA . ASP A 1 94 ? -18.649 8.289 6.884 1.00 76.38 94 ASP A CA 1
ATOM 778 C C . ASP A 1 94 ? -18.827 6.784 6.619 1.00 76.38 94 ASP A C 1
ATOM 780 O O . ASP A 1 94 ? -18.308 6.259 5.630 1.00 76.38 94 ASP A O 1
ATOM 784 N N . ASP A 1 95 ? -19.562 6.090 7.490 1.00 66.50 95 ASP A N 1
ATOM 785 C CA . ASP A 1 95 ? -19.788 4.643 7.390 1.00 66.50 95 ASP A CA 1
ATOM 786 C C . ASP A 1 95 ? -20.430 4.234 6.049 1.00 66.50 95 ASP A C 1
ATOM 788 O O . ASP A 1 95 ? -20.217 3.111 5.590 1.00 66.50 95 ASP A O 1
ATOM 792 N N . SER A 1 96 ? -21.150 5.140 5.375 1.00 67.56 96 SER A N 1
ATOM 793 C CA . SER A 1 96 ? -21.729 4.908 4.041 1.00 67.56 96 SER A CA 1
ATOM 794 C C . SER A 1 96 ? -20.692 4.670 2.934 1.00 67.56 96 SER A C 1
ATOM 796 O O . SER A 1 96 ? -21.028 4.103 1.894 1.00 67.56 96 SER A O 1
ATOM 798 N N . LEU A 1 97 ? -19.432 5.065 3.148 1.00 63.50 97 LEU A N 1
ATOM 799 C CA . LEU A 1 97 ? -18.330 4.878 2.197 1.00 63.50 97 LEU A CA 1
ATOM 800 C C . LEU A 1 97 ? -17.633 3.517 2.346 1.00 63.50 97 LEU A C 1
ATOM 802 O O . LEU A 1 97 ? -16.831 3.136 1.490 1.00 63.50 97 LEU A O 1
ATOM 806 N N . ILE A 1 98 ? -17.918 2.776 3.420 1.00 65.81 98 ILE A N 1
ATOM 807 C CA . ILE A 1 98 ? -17.379 1.434 3.647 1.00 65.81 98 ILE A CA 1
ATOM 808 C C . ILE A 1 98 ? -18.339 0.434 2.994 1.00 65.81 98 ILE A C 1
ATOM 810 O O . ILE A 1 98 ? -19.315 -0.002 3.600 1.00 65.81 98 ILE A O 1
ATOM 814 N N . LEU A 1 99 ? -18.074 0.098 1.730 1.00 59.47 99 LEU A N 1
ATOM 815 C CA . LEU A 1 99 ? -18.837 -0.910 0.989 1.00 59.47 99 LEU A CA 1
ATOM 816 C C . LEU A 1 99 ? -18.731 -2.277 1.702 1.00 59.47 99 LEU A C 1
ATOM 818 O O . LEU A 1 99 ? -17.625 -2.696 2.051 1.00 59.47 99 LEU A O 1
ATOM 822 N N . ASN A 1 100 ? -19.880 -2.926 1.943 1.00 52.69 100 ASN A N 1
ATOM 823 C CA . ASN A 1 100 ? -19.978 -4.280 2.513 1.00 52.69 100 ASN A CA 1
ATOM 824 C C . ASN A 1 100 ? -19.621 -5.353 1.484 1.00 52.69 100 ASN A C 1
ATOM 826 O O . ASN A 1 100 ? -20.107 -5.235 0.336 1.00 52.69 100 ASN A O 1
#